Protein AF-A0A2M8NGL9-F1 (afdb_monomer_lite)

Structure (mmCIF, N/CA/C/O backbone):
data_AF-A0A2M8NGL9-F1
#
_entry.id   AF-A0A2M8NGL9-F1
#
loop_
_atom_site.group_PDB
_atom_site.id
_atom_site.type_symbol
_atom_site.label_atom_id
_atom_site.label_alt_id
_atom_site.label_comp_id
_atom_site.label_asym_id
_atom_site.label_entity_id
_atom_site.label_seq_id
_atom_site.pdbx_PDB_ins_code
_atom_site.Cartn_x
_atom_site.Cartn_y
_atom_site.Cartn_z
_atom_site.occupancy
_atom_site.B_iso_or_equiv
_atom_site.auth_seq_id
_atom_site.auth_comp_id
_atom_site.auth_asym_id
_atom_site.auth_atom_id
_atom_site.pdbx_PDB_model_num
ATOM 1 N N . LEU A 1 1 ? 10.479 11.356 2.311 1.00 65.12 1 LEU A N 1
ATOM 2 C CA . LEU A 1 1 ? 9.752 11.159 1.036 1.00 65.12 1 LEU A CA 1
ATOM 3 C C . LEU A 1 1 ? 8.250 10.997 1.220 1.00 65.12 1 LEU A C 1
ATOM 5 O O . LEU A 1 1 ? 7.519 11.437 0.349 1.00 65.12 1 LEU A O 1
ATOM 9 N N . ILE A 1 2 ? 7.780 10.473 2.357 1.00 78.44 2 ILE A N 1
ATOM 10 C CA . ILE A 1 2 ? 6.366 10.573 2.743 1.00 78.44 2 ILE A CA 1
ATOM 11 C C . ILE A 1 2 ? 6.029 12.058 2.935 1.00 78.44 2 ILE A C 1
ATOM 13 O O . ILE A 1 2 ? 6.495 12.693 3.882 1.00 78.44 2 ILE A O 1
ATOM 17 N N . ALA A 1 3 ? 5.301 12.623 1.979 1.00 72.69 3 ALA A N 1
ATOM 18 C CA . ALA A 1 3 ? 5.044 14.054 1.877 1.00 72.69 3 ALA A CA 1
ATOM 19 C C . ALA A 1 3 ? 3.592 14.323 1.448 1.00 72.69 3 ALA A C 1
ATOM 21 O O . ALA A 1 3 ? 2.949 13.444 0.857 1.00 72.69 3 ALA A O 1
ATOM 22 N N . PRO A 1 4 ? 3.059 15.533 1.700 1.00 66.94 4 PRO A N 1
ATOM 23 C CA . PRO A 1 4 ? 1.762 15.942 1.168 1.00 66.94 4 PRO A CA 1
ATOM 24 C C . PRO A 1 4 ? 1.674 15.693 -0.346 1.00 66.94 4 PRO A C 1
ATOM 26 O O . PRO A 1 4 ? 2.613 15.998 -1.077 1.00 66.94 4 PRO A O 1
ATOM 29 N N . GLY A 1 5 ? 0.565 15.111 -0.808 1.00 74.62 5 GLY A N 1
ATOM 30 C CA . GLY A 1 5 ? 0.371 14.712 -2.211 1.00 74.62 5 GLY A CA 1
ATOM 31 C C . GLY A 1 5 ? 0.781 13.270 -2.538 1.00 74.62 5 GLY A C 1
ATOM 32 O O . GLY A 1 5 ? 0.375 12.758 -3.572 1.00 74.62 5 GLY A O 1
ATOM 33 N N . THR A 1 6 ? 1.503 12.590 -1.642 1.00 76.06 6 THR A N 1
ATOM 34 C CA . THR A 1 6 ? 1.824 11.148 -1.763 1.00 76.06 6 THR A CA 1
ATOM 35 C C . THR A 1 6 ? 0.994 10.277 -0.814 1.00 76.06 6 THR A C 1
ATOM 37 O O . THR A 1 6 ? 1.192 9.067 -0.728 1.00 76.06 6 THR A O 1
ATOM 40 N N . ILE A 1 7 ? 0.097 10.895 -0.039 1.00 88.94 7 ILE A N 1
ATOM 41 C CA . ILE A 1 7 ? -0.673 10.256 1.030 1.00 88.94 7 ILE A CA 1
ATOM 42 C C . ILE A 1 7 ? -2.072 10.861 1.114 1.00 88.94 7 ILE A C 1
ATOM 44 O O . ILE A 1 7 ? -2.254 12.059 0.893 1.00 88.94 7 ILE A O 1
ATOM 48 N N . TRP A 1 8 ? -3.039 10.043 1.517 1.00 94.81 8 TRP A N 1
ATOM 49 C CA . TRP A 1 8 ? -4.331 10.522 2.002 1.00 94.81 8 TRP A CA 1
ATOM 50 C C . TRP A 1 8 ? -4.278 10.778 3.508 1.00 94.81 8 TRP A C 1
ATOM 52 O O . TRP A 1 8 ? -3.566 10.078 4.237 1.00 94.81 8 TRP A O 1
ATOM 62 N N . ASP A 1 9 ? -5.047 11.757 3.983 1.00 95.12 9 ASP A N 1
ATOM 63 C CA . ASP A 1 9 ? -5.167 12.021 5.415 1.00 95.12 9 ASP A CA 1
ATOM 64 C C . ASP A 1 9 ? -5.996 10.940 6.137 1.00 95.12 9 ASP A C 1
ATOM 66 O O . ASP A 1 9 ? -6.755 10.180 5.527 1.00 95.12 9 ASP A O 1
ATOM 70 N N . THR A 1 10 ? -5.842 10.860 7.460 1.00 96.88 10 THR A N 1
ATOM 71 C CA . THR A 1 10 ? -6.547 9.882 8.303 1.00 96.88 10 THR A CA 1
ATOM 72 C C . THR A 1 10 ? -8.067 10.006 8.198 1.00 96.88 10 THR A C 1
ATOM 74 O O . THR A 1 10 ? -8.757 8.991 8.142 1.00 96.88 10 THR A O 1
ATOM 77 N N . THR A 1 11 ? -8.599 11.229 8.125 1.00 97.56 11 THR A N 1
ATOM 78 C CA . THR A 1 11 ? -10.049 11.467 8.065 1.00 97.56 11 THR A CA 1
ATOM 79 C C . THR A 1 11 ? -10.634 10.944 6.755 1.00 97.56 11 THR A C 1
ATOM 81 O O . THR A 1 11 ? -11.709 10.349 6.750 1.00 97.56 11 THR A O 1
ATOM 84 N N . TYR A 1 12 ? -9.935 11.134 5.637 1.00 97.12 12 TYR A N 1
ATOM 85 C CA . TYR A 1 12 ? -10.329 10.607 4.338 1.00 97.12 12 TYR A CA 1
ATOM 86 C C . TYR A 1 12 ? -10.350 9.079 4.353 1.00 97.12 12 TYR A C 1
ATOM 88 O O . TYR A 1 12 ? -11.365 8.485 3.993 1.00 97.12 12 TYR A O 1
ATOM 96 N N . LYS A 1 13 ? -9.279 8.445 4.850 1.00 97.94 13 LYS A N 1
ATOM 97 C CA . LYS A 1 13 ? -9.190 6.980 4.983 1.00 97.94 13 LYS A CA 1
ATOM 98 C C . LYS A 1 13 ? -10.360 6.420 5.794 1.00 97.94 13 LYS A C 1
ATOM 100 O O . LYS A 1 13 ? -11.009 5.472 5.365 1.00 97.94 13 LYS A O 1
ATOM 105 N N . GLN A 1 14 ? -10.676 7.059 6.920 1.00 98.50 14 GLN A N 1
ATOM 106 C CA . GLN A 1 14 ? -11.802 6.682 7.775 1.00 98.50 14 GLN A CA 1
ATOM 107 C C . GLN A 1 14 ? -13.155 6.845 7.078 1.00 98.50 14 GLN A C 1
ATOM 109 O O . GLN A 1 14 ? -13.997 5.957 7.153 1.00 98.50 14 GLN A O 1
ATOM 114 N N . ARG A 1 15 ? -13.368 7.959 6.368 1.00 98.44 15 ARG A N 1
ATOM 115 C CA . ARG A 1 15 ? -14.608 8.188 5.610 1.00 98.44 15 ARG A CA 1
ATOM 116 C C . ARG A 1 15 ? -14.825 7.132 4.537 1.00 98.44 15 ARG A C 1
ATOM 118 O O . ARG A 1 15 ? -15.956 6.705 4.366 1.00 98.44 15 ARG A O 1
ATOM 125 N N . VAL A 1 16 ? -13.769 6.719 3.836 1.00 98.19 16 VAL A N 1
ATOM 126 C CA . VAL A 1 16 ? -13.863 5.639 2.847 1.00 98.19 16 VAL A CA 1
ATOM 127 C C . VAL A 1 16 ? -14.185 4.314 3.538 1.00 98.19 16 VAL A C 1
ATOM 129 O O . VAL A 1 16 ? -15.127 3.648 3.128 1.00 98.19 16 VAL A O 1
ATOM 132 N N . ALA A 1 17 ? -13.479 3.972 4.621 1.00 98.38 17 ALA A N 1
ATOM 133 C CA . ALA A 1 17 ? -13.693 2.726 5.363 1.00 98.38 17 ALA A CA 1
ATOM 134 C C . ALA A 1 17 ? -15.113 2.575 5.939 1.00 98.38 17 ALA A C 1
ATOM 136 O O . ALA A 1 17 ? -15.594 1.464 6.101 1.00 98.38 17 ALA A O 1
ATOM 137 N N . LEU A 1 18 ? -15.816 3.675 6.216 1.00 98.25 18 LEU A N 1
ATOM 138 C CA . LEU A 1 18 ? -17.212 3.641 6.671 1.00 98.25 18 LEU A CA 1
ATOM 139 C C . LEU A 1 18 ? -18.230 3.336 5.555 1.00 98.25 18 LEU A C 1
ATOM 141 O O . LEU A 1 18 ? -19.415 3.196 5.849 1.00 98.25 18 LEU A O 1
ATOM 145 N N . LEU A 1 19 ? -17.808 3.303 4.288 1.00 98.25 19 LEU A N 1
ATOM 146 C CA . LEU A 1 19 ? -18.703 3.251 3.125 1.00 98.25 19 LEU A CA 1
ATOM 147 C C . LEU A 1 19 ? -18.563 1.984 2.277 1.00 98.25 19 LEU A C 1
ATOM 149 O O . LEU A 1 19 ? -19.383 1.782 1.382 1.00 98.25 19 LEU A O 1
ATOM 153 N N . VAL A 1 20 ? -17.524 1.178 2.496 1.00 98.44 20 VAL A N 1
ATOM 154 C CA . VAL A 1 20 ? -17.164 0.065 1.609 1.00 98.44 20 VAL A CA 1
ATOM 155 C C . VAL A 1 20 ? -16.763 -1.164 2.406 1.00 98.44 20 VAL A C 1
ATOM 157 O O . VAL A 1 20 ? -16.216 -1.040 3.496 1.00 98.44 20 VAL A O 1
ATOM 160 N N . ASP A 1 21 ? -16.962 -2.338 1.815 1.00 98.19 21 ASP A N 1
ATOM 161 C CA . ASP A 1 21 ? -16.472 -3.600 2.373 1.00 98.19 21 ASP A CA 1
ATOM 162 C C . ASP A 1 21 ? -14.974 -3.812 2.082 1.00 98.19 21 ASP A C 1
ATOM 164 O O . ASP A 1 21 ? -14.280 -4.499 2.832 1.00 98.19 21 ASP A O 1
ATOM 168 N N . GLU A 1 22 ? -14.452 -3.215 1.000 1.00 98.12 22 GLU A N 1
ATOM 169 C CA . GLU A 1 22 ? -13.074 -3.422 0.540 1.00 98.12 22 GLU A CA 1
ATOM 170 C C . GLU A 1 22 ? -12.400 -2.130 0.057 1.00 98.12 22 GLU A C 1
ATOM 172 O O . GLU A 1 22 ? -13.005 -1.299 -0.624 1.00 98.12 22 GLU A O 1
ATOM 177 N N . ILE A 1 23 ? -11.111 -1.982 0.371 1.00 98.25 23 ILE A N 1
ATOM 178 C CA . ILE A 1 23 ? -10.254 -0.883 -0.087 1.00 98.25 23 ILE A CA 1
ATOM 179 C C . ILE A 1 23 ? -9.022 -1.473 -0.765 1.00 98.25 23 ILE A C 1
ATOM 181 O O . ILE A 1 23 ? -8.327 -2.298 -0.179 1.00 98.25 23 ILE A O 1
ATOM 185 N N . VAL A 1 24 ? -8.693 -0.983 -1.962 1.00 97.56 24 VAL A N 1
ATOM 186 C CA . VAL A 1 24 ? -7.432 -1.301 -2.647 1.00 97.56 24 VAL A CA 1
ATOM 187 C C . VAL A 1 24 ? -6.568 -0.046 -2.720 1.00 97.56 24 VAL A C 1
ATOM 189 O O . VAL A 1 24 ? -6.920 0.926 -3.391 1.00 97.56 24 VAL A O 1
ATOM 192 N N . ILE A 1 25 ? -5.421 -0.061 -2.041 1.00 96.38 25 ILE A N 1
ATOM 193 C CA . ILE A 1 25 ? -4.420 1.004 -2.137 1.00 96.38 25 ILE A CA 1
ATOM 194 C C . ILE A 1 25 ? -3.670 0.824 -3.454 1.00 96.38 25 ILE A C 1
ATOM 196 O O . ILE A 1 25 ? -2.931 -0.141 -3.612 1.00 96.38 25 ILE A O 1
ATOM 200 N N . GLN A 1 26 ? -3.839 1.743 -4.398 1.00 93.19 26 GLN A N 1
ATOM 201 C CA . GLN A 1 26 ? -3.133 1.690 -5.680 1.00 93.19 26 GLN A CA 1
ATOM 202 C C . GLN A 1 26 ? -1.719 2.258 -5.521 1.00 93.19 26 GLN A C 1
ATOM 204 O O . GLN A 1 26 ? -1.554 3.468 -5.368 1.00 93.19 26 GLN A O 1
ATOM 209 N N . THR A 1 27 ? -0.696 1.401 -5.548 1.00 92.56 27 THR A N 1
ATOM 210 C CA . THR A 1 27 ? 0.714 1.811 -5.425 1.00 92.56 27 THR A CA 1
ATOM 211 C C . THR A 1 27 ? 1.373 1.906 -6.801 1.00 92.56 27 THR A C 1
ATOM 213 O O . THR A 1 27 ? 2.398 1.280 -7.048 1.00 92.56 27 THR A O 1
ATOM 216 N N . TYR A 1 28 ? 0.734 2.639 -7.719 1.00 87.94 28 TYR A N 1
ATOM 217 C CA . TYR A 1 28 ? 1.103 2.735 -9.140 1.00 87.94 28 TYR A CA 1
ATOM 218 C C . TYR A 1 28 ? 1.518 4.154 -9.502 1.00 87.94 28 TYR A C 1
ATOM 220 O O . TYR A 1 28 ? 0.986 5.108 -8.930 1.00 87.94 28 TYR A O 1
ATOM 228 N N . ASN A 1 29 ? 2.360 4.291 -10.529 1.00 86.12 29 ASN A N 1
ATOM 229 C CA . ASN A 1 29 ? 2.759 5.580 -11.103 1.00 86.12 29 ASN A CA 1
ATOM 230 C C . ASN A 1 29 ? 3.271 6.540 -10.026 1.00 86.12 29 ASN A C 1
ATOM 232 O O . ASN A 1 29 ? 2.904 7.717 -9.975 1.00 86.12 29 ASN A O 1
ATOM 236 N N . THR A 1 30 ? 4.068 5.997 -9.112 1.00 86.94 30 THR A N 1
ATOM 237 C CA . THR A 1 30 ? 4.521 6.706 -7.917 1.00 86.94 30 THR A CA 1
ATOM 238 C C . THR A 1 30 ? 5.601 7.732 -8.240 1.00 86.94 30 THR A C 1
ATOM 240 O O . THR A 1 30 ? 5.757 8.711 -7.509 1.00 86.94 30 THR A O 1
ATOM 243 N N . GLY A 1 31 ? 6.334 7.522 -9.340 1.00 86.75 31 GLY A N 1
ATOM 244 C CA . GLY A 1 31 ? 7.447 8.374 -9.749 1.00 86.75 31 GLY A CA 1
ATOM 245 C C . GLY A 1 31 ? 8.665 8.265 -8.829 1.00 86.75 31 GLY A C 1
ATOM 246 O O . GLY A 1 31 ? 9.494 9.173 -8.818 1.00 86.75 31 GLY A O 1
ATOM 247 N N . PHE A 1 32 ? 8.775 7.197 -8.028 1.00 89.31 32 PHE A N 1
ATOM 248 C CA . PHE A 1 32 ? 9.981 6.941 -7.244 1.00 89.31 32 PHE A CA 1
ATOM 249 C C . PHE A 1 32 ? 11.126 6.460 -8.141 1.00 89.31 32 PHE A C 1
ATOM 251 O O . PHE A 1 32 ? 10.967 5.556 -8.958 1.00 89.31 32 PHE A O 1
ATOM 258 N N . ASP A 1 33 ? 12.318 7.001 -7.899 1.00 89.31 33 ASP A N 1
ATOM 259 C CA . ASP A 1 33 ? 13.554 6.577 -8.569 1.00 89.31 33 ASP A CA 1
ATOM 260 C C . ASP A 1 33 ? 14.319 5.489 -7.790 1.00 89.31 33 ASP A C 1
ATOM 262 O O . ASP A 1 33 ? 15.329 4.964 -8.259 1.00 89.31 33 ASP A O 1
ATOM 266 N N . SER A 1 34 ? 13.854 5.150 -6.582 1.00 92.50 34 SER A N 1
ATOM 267 C CA . SER A 1 34 ? 14.531 4.260 -5.636 1.00 92.50 34 SER A CA 1
ATOM 268 C C . SER A 1 34 ? 13.601 3.129 -5.181 1.00 92.50 34 SER A C 1
ATOM 270 O O . SER A 1 34 ? 12.546 3.410 -4.600 1.00 92.50 34 SER A O 1
ATOM 272 N N . PRO A 1 35 ? 13.998 1.851 -5.346 1.00 94.31 35 PRO A N 1
ATOM 273 C CA . PRO A 1 35 ? 13.233 0.712 -4.832 1.00 94.31 35 PRO A CA 1
ATOM 274 C C . PRO A 1 35 ? 13.062 0.763 -3.310 1.00 94.31 35 PRO A C 1
ATOM 276 O O . PRO A 1 35 ? 12.021 0.370 -2.785 1.00 94.31 35 PRO A O 1
ATOM 279 N N . THR A 1 36 ? 14.065 1.280 -2.592 1.00 95.94 36 THR A N 1
ATOM 280 C CA . THR A 1 36 ? 14.016 1.452 -1.134 1.00 95.94 36 THR A CA 1
ATOM 281 C C . THR A 1 36 ? 12.949 2.463 -0.731 1.00 95.94 36 THR A C 1
ATOM 283 O O . THR A 1 36 ? 12.189 2.204 0.200 1.00 95.94 36 THR A O 1
ATOM 286 N N . ASP A 1 37 ? 12.850 3.586 -1.445 1.00 94.62 37 ASP A N 1
ATOM 287 C CA . ASP A 1 37 ? 11.874 4.631 -1.122 1.00 94.62 37 ASP A CA 1
ATOM 288 C C . ASP A 1 37 ? 10.449 4.154 -1.414 1.00 94.62 37 ASP A C 1
ATOM 290 O O . ASP A 1 37 ? 9.552 4.361 -0.597 1.00 94.62 37 ASP A O 1
ATOM 294 N N . TYR A 1 38 ? 10.256 3.439 -2.528 1.00 95.31 38 TYR A N 1
ATOM 295 C CA . TYR A 1 38 ? 8.985 2.788 -2.852 1.00 95.31 38 TYR A CA 1
ATOM 296 C C . TYR A 1 38 ? 8.587 1.752 -1.789 1.00 95.31 38 TYR A C 1
ATOM 298 O O . TYR A 1 38 ? 7.461 1.773 -1.295 1.00 95.31 38 TYR A O 1
ATOM 306 N N . THR A 1 39 ? 9.531 0.907 -1.362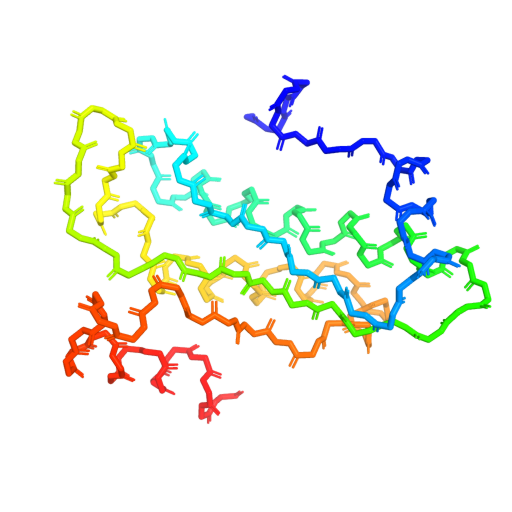 1.00 97.12 39 THR A N 1
ATOM 307 C CA . THR A 1 39 ? 9.331 -0.094 -0.298 1.00 97.12 39 THR A CA 1
ATOM 308 C C . THR A 1 39 ? 8.880 0.563 1.011 1.00 97.12 39 THR A C 1
ATOM 310 O O . THR A 1 39 ? 7.861 0.179 1.588 1.00 97.12 39 THR A O 1
ATOM 313 N N . GLN A 1 40 ? 9.594 1.600 1.460 1.00 96.88 40 GLN A N 1
ATOM 314 C CA . GLN A 1 40 ? 9.256 2.340 2.680 1.00 96.88 40 GLN A CA 1
ATOM 315 C C . GLN A 1 40 ? 7.907 3.054 2.569 1.00 96.88 40 GLN A C 1
ATOM 317 O 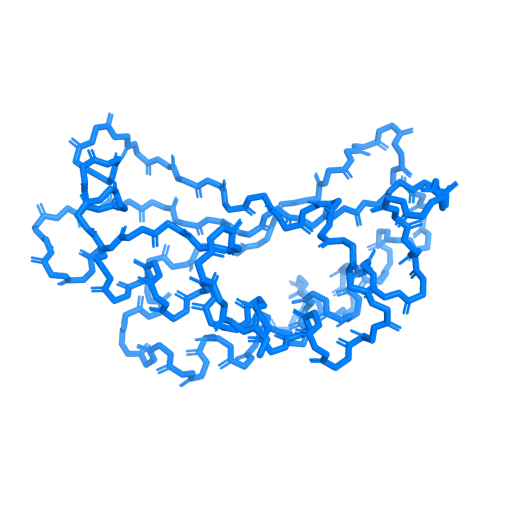O . GLN A 1 40 ? 7.147 3.112 3.537 1.00 96.88 40 GLN A O 1
ATOM 322 N N . TRP A 1 41 ? 7.594 3.598 1.393 1.00 96.69 41 TRP A N 1
ATOM 323 C CA . TRP A 1 41 ? 6.316 4.251 1.158 1.00 96.69 41 TRP A CA 1
ATOM 324 C C . TRP A 1 41 ? 5.154 3.253 1.206 1.00 96.69 41 TRP A C 1
ATOM 326 O O . TRP A 1 41 ? 4.147 3.555 1.843 1.00 96.69 41 TRP A O 1
ATOM 336 N N . ILE A 1 42 ? 5.295 2.050 0.640 1.00 97.38 42 ILE A N 1
ATOM 337 C CA . ILE A 1 42 ? 4.287 0.983 0.766 1.00 97.38 42 ILE A CA 1
ATOM 338 C C . ILE A 1 42 ? 4.083 0.584 2.224 1.00 97.38 42 ILE A C 1
ATOM 340 O O . ILE A 1 42 ? 2.936 0.506 2.669 1.00 97.38 42 ILE A O 1
ATOM 344 N N . ALA A 1 43 ? 5.167 0.380 2.976 1.00 98.00 43 ALA A N 1
ATOM 345 C CA . ALA A 1 43 ? 5.080 0.050 4.396 1.00 98.00 43 ALA A CA 1
ATOM 346 C C . ALA A 1 43 ? 4.267 1.107 5.162 1.00 98.00 43 ALA A C 1
ATOM 348 O O . ALA A 1 43 ? 3.342 0.773 5.903 1.00 98.00 43 ALA A O 1
ATOM 349 N N . TYR A 1 44 ? 4.530 2.388 4.884 1.00 97.31 44 TYR A N 1
ATOM 350 C CA . TYR A 1 44 ? 3.765 3.500 5.440 1.00 97.31 44 TYR A CA 1
ATOM 351 C C . TYR A 1 44 ? 2.293 3.507 4.994 1.00 97.31 44 TYR A C 1
ATOM 353 O O . TYR A 1 44 ? 1.406 3.828 5.790 1.00 97.31 44 TYR A O 1
ATOM 361 N N . GLN A 1 45 ? 1.987 3.178 3.733 1.00 97.75 45 GLN A N 1
ATOM 362 C CA . GLN A 1 45 ? 0.595 3.081 3.285 1.00 97.75 45 GLN A CA 1
ATOM 363 C C . GLN A 1 45 ? -0.152 2.013 4.091 1.00 97.75 45 GLN A C 1
ATOM 365 O O . GLN A 1 45 ? -1.212 2.307 4.641 1.00 97.75 45 GLN A O 1
ATOM 370 N N . VAL A 1 46 ? 0.424 0.817 4.235 1.00 98.12 46 VAL A N 1
ATOM 371 C CA . VAL A 1 46 ? -0.168 -0.276 5.022 1.00 98.12 46 VAL A CA 1
ATOM 372 C C . VAL A 1 46 ? -0.384 0.148 6.472 1.00 98.12 46 VAL A C 1
ATOM 374 O O . VAL A 1 46 ? -1.509 0.067 6.965 1.00 98.12 46 VAL A O 1
ATOM 377 N N . GLU A 1 47 ? 0.651 0.656 7.141 1.00 98.19 47 GLU A N 1
ATOM 378 C CA . GLU A 1 47 ? 0.576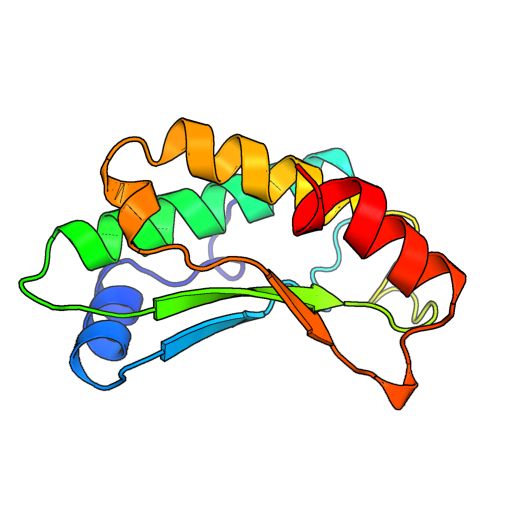 1.095 8.539 1.00 98.19 47 GLU A CA 1
ATOM 379 C C . GLU A 1 47 ? -0.484 2.191 8.721 1.00 98.19 47 GLU A C 1
ATOM 381 O O . GLU A 1 47 ? -1.356 2.106 9.584 1.00 98.19 47 GLU A O 1
ATOM 386 N N . SER A 1 48 ? -0.469 3.214 7.868 1.00 97.94 48 SER A N 1
ATOM 387 C CA . SER A 1 48 ? -1.344 4.373 8.038 1.00 97.94 48 SER A CA 1
ATOM 388 C C . SER A 1 48 ? -2.812 4.088 7.706 1.00 97.94 48 SER A C 1
ATOM 390 O O . SER A 1 48 ? -3.694 4.697 8.312 1.00 97.94 48 SER A O 1
ATOM 392 N N . TYR A 1 49 ? -3.103 3.193 6.755 1.00 98.44 49 TYR A N 1
ATOM 393 C CA . TYR A 1 49 ? -4.476 2.762 6.478 1.00 98.44 49 TYR A CA 1
ATOM 394 C C . TYR A 1 49 ? -4.996 1.830 7.566 1.00 98.44 49 TYR A C 1
ATOM 396 O O . TYR A 1 49 ? -6.094 2.053 8.072 1.00 98.44 49 TYR A O 1
ATOM 404 N N . THR A 1 50 ? -4.207 0.831 7.965 1.00 98.38 50 THR A N 1
ATOM 405 C CA . THR A 1 50 ? -4.613 -0.100 9.026 1.00 98.38 50 THR A CA 1
ATOM 406 C C . THR A 1 50 ? -4.835 0.629 10.351 1.00 98.38 50 THR A C 1
ATOM 408 O O . THR A 1 50 ? -5.859 0.404 10.991 1.00 98.38 50 THR A O 1
ATOM 411 N N . ALA A 1 51 ? -3.973 1.584 10.718 1.00 98.25 51 ALA A N 1
ATOM 412 C CA . ALA A 1 51 ? -4.163 2.426 11.901 1.00 98.25 51 ALA A CA 1
ATOM 413 C C . ALA A 1 51 ? -5.422 3.309 11.815 1.00 98.25 51 ALA A C 1
ATOM 415 O O . ALA A 1 51 ? -6.146 3.455 12.800 1.00 98.25 51 ALA A O 1
ATOM 416 N N . ALA A 1 52 ? -5.713 3.886 10.642 1.00 98.31 52 ALA A N 1
ATOM 417 C CA . ALA A 1 52 ? -6.912 4.699 10.443 1.00 98.31 52 ALA A CA 1
ATOM 418 C C . ALA A 1 52 ? -8.200 3.873 10.599 1.00 98.31 52 ALA A C 1
ATOM 420 O O . ALA A 1 52 ? -9.146 4.346 11.231 1.00 98.31 52 ALA A O 1
ATOM 421 N N . ILE A 1 53 ? -8.213 2.651 10.055 1.00 98.38 53 ILE A N 1
ATOM 422 C CA . ILE A 1 53 ? -9.340 1.710 10.137 1.00 98.38 53 ILE A CA 1
ATOM 423 C C . ILE A 1 53 ? -9.494 1.171 11.565 1.00 98.38 53 ILE A C 1
ATOM 425 O O . ILE A 1 53 ? -10.608 1.103 12.070 1.00 98.38 53 ILE A O 1
ATOM 429 N N . ALA A 1 54 ? -8.394 0.865 12.259 1.00 98.12 54 ALA A N 1
ATOM 430 C CA . ALA A 1 54 ? -8.411 0.337 13.626 1.00 98.12 54 ALA A CA 1
ATOM 431 C C . ALA A 1 54 ? -9.059 1.272 14.661 1.00 98.12 54 ALA A C 1
ATOM 433 O O . ALA A 1 54 ? -9.465 0.818 15.728 1.00 98.12 54 ALA A O 1
ATOM 434 N N . ALA A 1 55 ? -9.158 2.568 14.355 1.00 98.06 55 ALA A N 1
ATOM 435 C CA . ALA A 1 55 ? -9.840 3.555 15.188 1.00 98.06 55 ALA A CA 1
ATOM 436 C C . ALA A 1 55 ? -11.373 3.573 15.003 1.00 98.06 55 ALA A C 1
ATOM 438 O O . ALA A 1 55 ? -12.052 4.371 15.651 1.00 98.06 55 ALA A O 1
ATOM 439 N N . LEU A 1 56 ? -11.915 2.741 14.110 1.00 97.81 56 LEU A N 1
ATOM 440 C CA . LEU A 1 56 ? -13.336 2.642 13.788 1.00 97.81 56 LEU A CA 1
ATOM 441 C C . LEU A 1 56 ? -13.906 1.282 14.214 1.00 97.81 56 LEU A C 1
ATOM 443 O O . LEU A 1 56 ? -13.182 0.293 14.317 1.00 97.81 56 LEU A O 1
ATOM 447 N N . ASP A 1 57 ? -15.224 1.228 14.404 1.00 96.81 57 ASP A N 1
ATOM 448 C C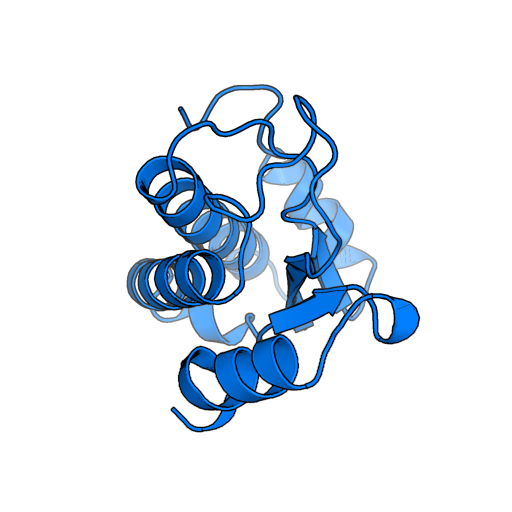A . ASP A 1 57 ? -15.972 -0.016 14.624 1.00 96.81 57 ASP A CA 1
ATOM 449 C C . ASP A 1 57 ? -16.519 -0.546 13.287 1.00 96.81 57 ASP A C 1
ATOM 451 O O . ASP A 1 57 ? -17.707 -0.432 12.988 1.00 96.81 57 ASP A O 1
ATOM 455 N N . VAL A 1 58 ? -15.612 -1.021 12.426 1.00 96.88 58 VAL A N 1
ATOM 456 C CA . VAL A 1 58 ? -15.914 -1.561 11.088 1.00 96.88 58 VAL A CA 1
ATOM 457 C C . VAL A 1 58 ? -15.099 -2.822 10.805 1.00 96.88 58 VAL A C 1
ATOM 459 O O . VAL A 1 58 ? -14.034 -3.027 11.391 1.00 96.88 58 VAL A O 1
ATOM 462 N N . ASP A 1 59 ? -15.571 -3.633 9.860 1.00 94.19 59 ASP A N 1
ATOM 463 C CA . ASP A 1 59 ? -14.813 -4.741 9.274 1.00 94.19 59 ASP A CA 1
ATOM 464 C C . ASP A 1 59 ? -14.651 -4.480 7.773 1.00 94.19 59 ASP A C 1
ATOM 466 O O . ASP A 1 59 ? -15.618 -4.539 7.019 1.00 94.19 59 ASP A O 1
ATOM 470 N N . VAL A 1 60 ? -13.436 -4.109 7.366 1.00 97.94 60 VAL A N 1
ATOM 471 C CA . VAL A 1 60 ? -13.086 -3.747 5.984 1.00 97.94 60 VAL A CA 1
ATOM 472 C C . VAL A 1 60 ? -11.874 -4.557 5.558 1.00 97.94 60 VAL A C 1
ATOM 474 O O . VAL A 1 60 ? -10.881 -4.637 6.287 1.00 97.94 60 VAL A O 1
ATOM 477 N N . ASN A 1 61 ? -11.927 -5.108 4.348 1.00 98.06 61 ASN A N 1
ATOM 478 C CA . ASN A 1 61 ? -10.805 -5.800 3.733 1.00 98.06 61 ASN A CA 1
ATOM 479 C C . ASN A 1 61 ? -9.890 -4.798 3.024 1.00 98.06 61 ASN A C 1
ATOM 481 O O . ASN A 1 61 ? -10.262 -4.190 2.020 1.00 98.06 61 ASN A O 1
ATOM 485 N N . LEU A 1 62 ? -8.668 -4.637 3.523 1.00 98.19 62 LEU A N 1
ATOM 486 C CA . LEU A 1 62 ? -7.648 -3.815 2.884 1.00 98.19 62 LEU A CA 1
ATOM 487 C C . LEU A 1 62 ? -6.751 -4.673 1.986 1.00 98.19 62 LEU A C 1
ATOM 489 O O . LEU A 1 62 ? -6.223 -5.698 2.419 1.00 98.19 62 LEU A O 1
ATOM 493 N N . PHE A 1 63 ? -6.512 -4.213 0.764 1.00 98.06 63 PHE A N 1
ATOM 494 C CA . PHE A 1 63 ? -5.545 -4.785 -0.166 1.00 98.06 63 PHE A CA 1
ATOM 495 C C . PHE A 1 63 ? -4.554 -3.726 -0.644 1.00 98.06 63 PHE A C 1
ATOM 497 O O . PHE A 1 63 ? -4.882 -2.541 -0.738 1.00 98.06 63 PHE A O 1
ATOM 504 N N . VAL A 1 64 ? -3.348 -4.158 -1.007 1.00 97.62 64 VAL A N 1
ATOM 505 C CA . VAL A 1 64 ? -2.379 -3.326 -1.731 1.00 97.62 64 VAL A CA 1
ATOM 506 C C . VAL A 1 64 ? -2.337 -3.769 -3.184 1.00 97.62 64 VAL A C 1
ATOM 508 O O . VAL A 1 64 ? -1.999 -4.908 -3.496 1.00 97.62 64 VAL A O 1
ATOM 511 N N . GLY A 1 65 ? -2.697 -2.864 -4.079 1.00 96.19 65 GLY A N 1
ATOM 512 C CA . GLY A 1 65 ? -2.572 -3.069 -5.506 1.00 96.19 65 GLY A CA 1
ATOM 513 C C . GLY A 1 65 ? -1.108 -2.981 -5.930 1.00 96.19 65 GLY A C 1
ATOM 514 O O . GLY A 1 65 ? -0.488 -1.966 -5.650 1.00 96.19 65 GLY A O 1
ATOM 515 N N . ILE A 1 66 ? -0.574 -3.973 -6.652 1.00 94.56 66 ILE A N 1
ATOM 516 C CA . ILE A 1 66 ? 0.814 -4.008 -7.157 1.00 94.56 66 ILE A CA 1
ATOM 517 C C . ILE A 1 66 ? 0.821 -3.914 -8.694 1.00 94.56 66 ILE A C 1
ATOM 519 O O . ILE A 1 66 ? 0.076 -4.661 -9.331 1.00 94.56 66 ILE A O 1
ATOM 523 N N . PRO A 1 67 ? 1.616 -3.009 -9.294 1.00 90.06 67 PRO A N 1
ATOM 524 C CA . PRO A 1 67 ? 1.679 -2.864 -10.743 1.00 90.06 67 PRO A CA 1
ATOM 525 C C . PRO A 1 67 ? 2.541 -3.964 -11.374 1.00 90.06 67 PRO A C 1
ATOM 527 O O . PRO A 1 67 ? 3.570 -4.343 -10.814 1.00 90.06 67 PRO A O 1
ATOM 530 N N . THR A 1 68 ? 2.136 -4.441 -12.550 1.00 88.06 68 THR A N 1
ATOM 531 C CA . THR A 1 68 ? 2.895 -5.394 -13.383 1.00 88.06 68 THR A CA 1
ATOM 532 C C . THR A 1 68 ? 2.855 -4.972 -14.856 1.00 88.06 68 THR A C 1
ATOM 534 O O . THR A 1 68 ? 2.519 -5.762 -15.728 1.00 88.06 68 THR A O 1
ATOM 537 N N . TYR A 1 69 ? 2.995 -3.680 -15.154 1.00 80.81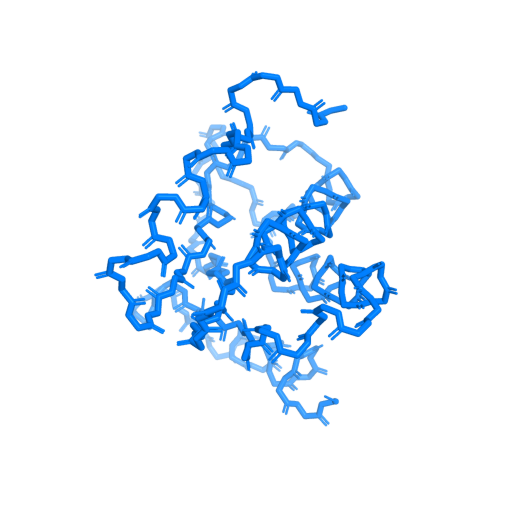 69 TYR A N 1
ATOM 538 C CA . TYR A 1 69 ? 3.022 -3.186 -16.536 1.00 80.81 69 TYR A CA 1
ATOM 539 C C . TYR A 1 69 ? 4.453 -2.905 -16.992 1.00 80.81 69 TYR A C 1
ATOM 541 O O . TYR A 1 69 ? 5.362 -2.794 -16.176 1.00 80.81 69 TYR A O 1
ATOM 549 N N . ASP A 1 70 ? 4.656 -2.796 -18.306 1.00 74.88 70 ASP A N 1
ATOM 550 C CA . ASP A 1 70 ? 5.956 -2.467 -18.890 1.00 74.88 70 ASP A CA 1
ATOM 551 C C . ASP A 1 70 ? 6.387 -1.021 -18.585 1.00 74.88 70 ASP A C 1
ATOM 553 O O . ASP A 1 70 ? 5.579 -0.153 -18.250 1.00 74.88 70 ASP A O 1
ATOM 557 N N . ALA A 1 71 ? 7.687 -0.746 -18.732 1.00 73.50 71 ALA A N 1
ATOM 558 C CA . ALA A 1 71 ? 8.273 0.571 -18.485 1.00 73.50 71 ALA A CA 1
ATOM 559 C C . ALA A 1 71 ? 7.562 1.709 -19.253 1.00 73.50 71 ALA A C 1
ATOM 561 O O . ALA A 1 71 ? 7.517 1.690 -20.482 1.00 73.50 71 ALA A O 1
ATOM 562 N N . ASP A 1 72 ? 7.136 2.759 -18.536 1.00 72.88 72 ASP A N 1
ATOM 563 C CA . ASP A 1 72 ? 6.655 4.036 -19.099 1.00 72.88 72 ASP A CA 1
ATOM 564 C C . ASP A 1 72 ? 7.376 5.226 -18.429 1.00 72.88 72 ASP A C 1
ATOM 566 O O . ASP A 1 72 ? 6.800 5.939 -17.598 1.00 72.88 72 ASP A O 1
ATOM 570 N N . PRO A 1 73 ? 8.678 5.444 -18.697 1.00 68.69 73 PRO A N 1
ATOM 571 C CA . PRO A 1 73 ? 9.424 6.516 -18.047 1.00 68.69 73 PRO A CA 1
ATOM 572 C C . PRO A 1 73 ? 8.933 7.911 -18.487 1.00 68.69 73 PRO A C 1
ATOM 574 O O . PRO A 1 73 ? 8.653 8.124 -19.666 1.00 68.69 73 PRO A O 1
ATOM 577 N N . PRO A 1 74 ? 8.887 8.911 -17.583 1.00 67.81 74 PRO A N 1
ATOM 578 C CA . PRO A 1 74 ? 9.346 8.868 -16.192 1.00 67.81 74 PRO A CA 1
ATOM 579 C C . PRO A 1 74 ? 8.267 8.407 -15.198 1.00 67.81 74 PRO A C 1
ATOM 581 O O . PRO A 1 74 ? 8.496 8.449 -13.996 1.00 67.81 74 PRO A O 1
ATOM 584 N N . ARG A 1 75 ? 7.071 8.040 -15.671 1.00 69.81 75 ARG A N 1
ATOM 585 C CA . ARG A 1 75 ? 5.911 7.749 -14.816 1.00 69.81 75 ARG A CA 1
ATOM 586 C C . ARG A 1 75 ? 6.062 6.436 -14.069 1.00 69.81 75 ARG A C 1
ATOM 588 O O . ARG A 1 75 ? 5.578 6.325 -12.949 1.00 69.81 75 ARG A O 1
ATOM 595 N N . PHE A 1 76 ? 6.724 5.473 -14.698 1.00 77.44 76 PHE A N 1
ATOM 596 C CA . PHE A 1 76 ? 6.892 4.140 -14.161 1.00 77.44 76 PHE A CA 1
ATOM 597 C C . PHE A 1 76 ? 8.246 3.546 -14.527 1.00 77.44 76 PHE A C 1
ATOM 599 O O . PHE A 1 76 ? 8.679 3.574 -15.684 1.00 77.44 76 PHE A O 1
ATOM 606 N N . ASN A 1 77 ? 8.888 2.965 -13.518 1.00 82.75 77 ASN A N 1
ATOM 607 C CA . ASN A 1 77 ? 10.143 2.253 -13.651 1.00 82.75 77 ASN A CA 1
ATOM 608 C C . ASN A 1 77 ? 9.994 0.851 -13.036 1.00 82.75 77 ASN A C 1
ATOM 610 O O . ASN A 1 77 ? 9.963 0.748 -11.808 1.00 82.75 77 ASN A O 1
ATOM 614 N N . PRO A 1 78 ? 9.970 -0.232 -13.836 1.00 83.44 78 PRO A N 1
ATOM 615 C CA . PRO A 1 78 ? 9.812 -1.594 -13.321 1.00 83.44 78 PRO A CA 1
ATOM 616 C C . PRO A 1 78 ? 11.014 -2.060 -12.486 1.00 83.44 78 PRO A C 1
ATOM 618 O O . PRO A 1 78 ? 10.922 -3.038 -11.751 1.00 83.44 78 PRO A O 1
ATOM 621 N N . ALA A 1 79 ? 12.153 -1.357 -12.523 1.00 88.12 79 ALA A N 1
ATOM 622 C CA . ALA A 1 79 ? 13.247 -1.616 -11.586 1.00 88.12 79 ALA A CA 1
ATOM 623 C C . ALA A 1 79 ? 12.936 -1.133 -10.153 1.00 88.12 79 ALA A C 1
ATOM 625 O O . ALA A 1 79 ? 13.613 -1.555 -9.217 1.00 88.12 79 ALA A O 1
ATOM 626 N N . VAL A 1 80 ? 11.929 -0.268 -9.982 1.00 90.88 80 VAL A N 1
ATOM 627 C CA . VAL A 1 80 ? 11.513 0.346 -8.711 1.00 90.88 80 VAL A CA 1
ATOM 628 C C . VAL A 1 80 ? 10.128 -0.148 -8.298 1.00 90.88 80 VAL A C 1
ATOM 630 O O . VAL A 1 80 ? 9.972 -0.734 -7.229 1.00 90.88 80 VAL A O 1
ATOM 633 N N . GLU A 1 81 ? 9.134 0.052 -9.160 1.00 92.12 81 GLU A N 1
ATOM 634 C CA . GLU A 1 81 ? 7.738 -0.317 -8.940 1.00 92.12 81 GLU A CA 1
ATOM 635 C C . GLU A 1 81 ? 7.490 -1.749 -9.431 1.00 92.12 81 GLU A C 1
ATOM 637 O O . GLU A 1 81 ? 6.985 -1.973 -10.526 1.00 92.12 81 GLU A O 1
ATOM 642 N N . ASN A 1 82 ? 7.891 -2.736 -8.629 1.00 92.12 82 ASN A N 1
ATOM 643 C CA . ASN A 1 82 ? 7.732 -4.156 -8.954 1.00 92.12 82 ASN A CA 1
ATOM 644 C C . ASN A 1 82 ? 7.263 -4.988 -7.759 1.00 92.12 82 ASN A C 1
ATOM 646 O O . ASN A 1 82 ? 7.202 -4.521 -6.619 1.00 92.12 82 ASN A O 1
ATOM 650 N N . ILE A 1 83 ? 6.968 -6.258 -8.039 1.00 94.19 83 ILE A N 1
ATOM 651 C CA . ILE A 1 83 ? 6.484 -7.238 -7.065 1.00 94.19 83 ILE A CA 1
ATOM 652 C C . ILE A 1 83 ? 7.453 -7.429 -5.899 1.00 94.19 83 ILE A C 1
ATOM 654 O O . ILE A 1 83 ? 7.003 -7.486 -4.759 1.00 94.19 83 ILE A O 1
ATOM 658 N N . ALA A 1 84 ? 8.763 -7.511 -6.143 1.00 94.19 84 ALA A N 1
ATOM 659 C CA . ALA A 1 84 ? 9.733 -7.767 -5.080 1.00 94.19 84 ALA A CA 1
ATOM 660 C C . ALA A 1 84 ? 9.787 -6.604 -4.076 1.00 94.19 84 ALA A C 1
ATOM 662 O O . ALA A 1 84 ? 9.683 -6.817 -2.866 1.00 94.19 84 ALA A O 1
ATOM 663 N N . SER A 1 85 ? 9.883 -5.369 -4.574 1.00 95.88 85 SER A N 1
ATOM 664 C CA . SER A 1 85 ? 9.868 -4.166 -3.735 1.00 95.88 85 SER A CA 1
ATOM 665 C C . SER A 1 85 ? 8.524 -3.977 -3.031 1.00 95.88 85 SER A C 1
ATOM 667 O O . SER A 1 85 ? 8.487 -3.673 -1.839 1.00 95.88 85 SER A O 1
ATOM 669 N N . ALA A 1 86 ? 7.412 -4.240 -3.722 1.00 95.88 86 ALA A N 1
ATOM 670 C CA . ALA A 1 86 ? 6.088 -4.158 -3.117 1.00 95.88 86 ALA A CA 1
ATOM 671 C C . ALA A 1 86 ? 5.869 -5.210 -2.022 1.00 95.88 86 ALA A C 1
ATOM 673 O O . ALA A 1 86 ? 5.367 -4.880 -0.949 1.00 95.88 86 ALA A O 1
ATOM 674 N N . ALA A 1 87 ? 6.293 -6.455 -2.246 1.00 96.06 87 ALA A N 1
ATOM 675 C CA . ALA A 1 87 ? 6.199 -7.527 -1.260 1.00 96.06 87 ALA A CA 1
ATOM 676 C C . ALA A 1 87 ? 7.070 -7.246 -0.026 1.00 96.06 87 ALA A C 1
ATOM 678 O O . ALA A 1 87 ? 6.650 -7.524 1.097 1.00 96.06 87 ALA A O 1
ATOM 679 N N . ALA A 1 88 ? 8.259 -6.659 -0.207 1.00 96.50 88 ALA A N 1
ATOM 680 C CA . ALA A 1 88 ? 9.081 -6.195 0.908 1.00 96.50 88 ALA A CA 1
ATOM 681 C C . ALA A 1 88 ? 8.362 -5.108 1.723 1.00 96.50 88 ALA A C 1
ATOM 683 O O . ALA A 1 88 ? 8.238 -5.246 2.937 1.00 96.50 88 ALA A O 1
ATOM 684 N N . GLY A 1 89 ? 7.800 -4.094 1.058 1.00 97.31 89 GLY A N 1
ATOM 685 C CA . GLY A 1 89 ? 7.090 -3.004 1.730 1.00 97.31 89 GLY A CA 1
ATOM 686 C C . GLY A 1 89 ? 5.828 -3.481 2.447 1.00 97.31 89 GLY A C 1
ATOM 687 O O . GLY A 1 89 ? 5.533 -3.036 3.551 1.00 97.31 89 GLY A O 1
ATOM 688 N N . LEU A 1 90 ? 5.109 -4.439 1.861 1.00 96.75 90 LEU A N 1
ATOM 689 C CA . LEU A 1 90 ? 3.972 -5.104 2.494 1.00 96.75 90 LEU A CA 1
ATOM 690 C C . LEU A 1 90 ? 4.370 -5.802 3.797 1.00 96.75 90 LEU A C 1
ATOM 692 O O . LEU A 1 90 ? 3.691 -5.628 4.805 1.00 96.75 90 LEU A O 1
ATOM 696 N N . ARG A 1 91 ? 5.473 -6.561 3.799 1.00 96.12 91 ARG A N 1
ATOM 697 C CA . ARG A 1 91 ? 5.978 -7.234 5.008 1.00 96.12 91 ARG A CA 1
ATOM 698 C C . ARG A 1 91 ? 6.376 -6.239 6.090 1.00 96.12 91 ARG A C 1
ATOM 700 O O . ARG A 1 91 ? 5.972 -6.402 7.240 1.00 96.12 91 ARG A O 1
ATOM 707 N N . ASP A 1 92 ? 7.121 -5.206 5.713 1.00 97.75 92 ASP A N 1
ATOM 708 C CA . ASP A 1 92 ? 7.539 -4.154 6.638 1.00 97.75 92 ASP A CA 1
ATOM 709 C C . ASP A 1 92 ? 6.315 -3.426 7.217 1.00 97.75 92 ASP A C 1
ATOM 711 O O . ASP A 1 92 ? 6.232 -3.203 8.424 1.00 97.75 92 ASP A O 1
ATOM 715 N N . GLY A 1 93 ? 5.314 -3.145 6.379 1.00 97.69 93 GLY A N 1
ATOM 716 C CA . GLY A 1 93 ? 4.047 -2.541 6.779 1.00 97.69 93 GLY A CA 1
ATOM 717 C C . GLY A 1 93 ? 3.216 -3.420 7.713 1.00 97.69 93 GLY A C 1
ATOM 718 O O . GLY A 1 93 ? 2.684 -2.921 8.701 1.00 97.69 93 GLY A O 1
ATOM 719 N N . VAL A 1 94 ? 3.138 -4.730 7.456 1.00 97.19 94 VAL A N 1
ATOM 720 C CA . VAL A 1 94 ? 2.493 -5.701 8.361 1.00 97.19 94 VAL A CA 1
ATOM 721 C C . VAL A 1 94 ? 3.195 -5.716 9.714 1.00 97.19 94 VAL A C 1
ATOM 723 O O . VAL A 1 94 ? 2.532 -5.659 10.749 1.00 97.19 94 VAL A O 1
ATOM 726 N N . SER A 1 95 ? 4.530 -5.746 9.718 1.00 97.56 95 SER A N 1
ATOM 727 C CA . SER A 1 95 ? 5.309 -5.705 10.956 1.00 97.56 95 SER A CA 1
ATOM 728 C C . SER A 1 95 ? 5.092 -4.402 11.730 1.00 97.56 95 SER A C 1
ATOM 730 O O . SER A 1 95 ? 5.017 -4.442 12.956 1.00 97.56 95 SER A O 1
ATOM 732 N N . ALA A 1 96 ? 5.000 -3.261 11.043 1.00 97.62 96 ALA A N 1
ATOM 733 C CA . ALA A 1 96 ? 4.773 -1.955 11.661 1.00 97.62 96 ALA A CA 1
ATOM 734 C C . ALA A 1 96 ? 3.340 -1.794 12.199 1.00 97.62 96 ALA A C 1
ATOM 736 O O . ALA A 1 96 ? 3.142 -1.226 13.270 1.00 97.62 96 ALA A O 1
ATOM 737 N N . ALA A 1 97 ? 2.344 -2.335 11.493 1.00 97.75 97 ALA A N 1
ATOM 738 C CA . ALA A 1 97 ? 0.933 -2.225 11.859 1.00 97.75 97 ALA A CA 1
ATOM 739 C C . ALA A 1 97 ? 0.553 -3.009 13.132 1.00 97.75 97 ALA A C 1
ATOM 741 O O . ALA A 1 97 ? -0.463 -2.701 13.761 1.00 97.75 97 ALA A O 1
ATOM 742 N N . GLY A 1 98 ? 1.331 -4.027 13.518 1.00 97.56 98 GLY A N 1
ATOM 743 C CA . GLY A 1 98 ? 1.038 -4.864 14.685 1.00 97.56 98 GLY A CA 1
ATOM 744 C C . GLY A 1 98 ? -0.359 -5.488 14.601 1.00 97.56 98 GLY A C 1
ATOM 745 O O . GLY A 1 98 ? -0.745 -6.027 13.566 1.00 97.56 98 GLY A O 1
ATOM 746 N N . ASP A 1 99 ? -1.160 -5.371 15.662 1.00 97.38 99 ASP A N 1
ATOM 747 C CA . ASP A 1 99 ? -2.521 -5.932 15.705 1.00 97.38 99 ASP A CA 1
ATOM 748 C C . ASP A 1 99 ? -3.461 -5.342 14.637 1.00 97.38 99 ASP A C 1
ATOM 750 O O . ASP A 1 99 ? -4.417 -5.999 14.211 1.00 97.38 99 ASP A O 1
ATOM 754 N N . ALA A 1 100 ? -3.194 -4.116 14.167 1.00 97.81 100 ALA A N 1
ATOM 755 C CA . ALA A 1 100 ? -3.974 -3.492 13.101 1.00 97.81 100 ALA A CA 1
ATOM 756 C C . ALA A 1 100 ? -3.748 -4.173 11.738 1.00 97.81 100 ALA A C 1
ATOM 758 O O . ALA A 1 100 ? -4.586 -4.041 10.844 1.00 97.81 100 ALA A O 1
ATOM 759 N N . ALA A 1 101 ? -2.689 -4.978 11.582 1.00 97.38 101 ALA A N 1
ATOM 760 C CA . ALA A 1 101 ? -2.444 -5.753 10.367 1.00 97.38 101 ALA A CA 1
ATOM 761 C C . ALA A 1 101 ? -3.600 -6.709 10.024 1.00 97.38 101 ALA A C 1
ATOM 763 O O . ALA A 1 101 ? -3.747 -7.092 8.868 1.00 97.38 101 ALA A O 1
ATOM 764 N N . ARG A 1 102 ? -4.476 -7.037 10.987 1.00 97.19 102 ARG A N 1
ATOM 765 C CA . ARG A 1 102 ? -5.671 -7.869 10.771 1.00 97.19 102 ARG A CA 1
ATOM 766 C C . ARG A 1 102 ? -6.627 -7.353 9.688 1.00 97.19 102 ARG A C 1
ATOM 768 O O . ARG A 1 102 ? -7.442 -8.136 9.210 1.00 97.19 102 ARG A O 1
ATOM 775 N N . PHE A 1 103 ? -6.578 -6.064 9.344 1.00 98.06 103 PHE A N 1
ATOM 776 C CA . PHE A 1 103 ? -7.394 -5.485 8.269 1.00 98.06 103 PHE A CA 1
ATOM 777 C C . PHE A 1 103 ? -6.796 -5.739 6.880 1.00 98.06 103 PHE A C 1
ATOM 779 O O . PHE A 1 103 ? -7.526 -5.742 5.892 1.00 98.06 103 PHE A O 1
ATOM 786 N N . LEU A 1 104 ? -5.485 -5.983 6.782 1.00 97.31 104 LEU A N 1
ATOM 787 C CA . LEU A 1 104 ? -4.833 -6.310 5.520 1.00 97.31 104 LEU A CA 1
ATOM 788 C C . LEU A 1 104 ? -5.141 -7.763 5.134 1.00 97.31 104 LEU A C 1
ATOM 790 O O . LEU A 1 104 ? -4.771 -8.702 5.836 1.00 97.31 104 LEU A O 1
ATOM 794 N N . ARG A 1 105 ? -5.807 -7.951 3.994 1.00 96.06 105 ARG A N 1
ATOM 795 C CA . ARG A 1 105 ? -6.096 -9.265 3.398 1.00 96.06 105 ARG A CA 1
ATOM 796 C C . ARG A 1 105 ? -5.041 -9.708 2.397 1.00 96.06 105 ARG A C 1
ATOM 798 O O . ARG A 1 105 ? -4.854 -10.906 2.210 1.00 96.06 105 ARG A O 1
ATOM 805 N N . GLY A 1 106 ? -4.327 -8.764 1.791 1.00 94.25 106 GLY A N 1
ATOM 806 C CA . GLY A 1 106 ? -3.105 -9.051 1.053 1.00 94.25 106 GLY A CA 1
ATOM 807 C C . GLY A 1 106 ? -2.858 -8.110 -0.111 1.00 94.25 106 GLY A C 1
ATOM 808 O O . GLY A 1 106 ? -3.109 -6.911 -0.006 1.00 94.25 106 GLY A O 1
ATOM 809 N N . ALA A 1 107 ? -2.341 -8.650 -1.212 1.00 95.50 107 ALA A N 1
ATOM 810 C CA . ALA A 1 107 ? -2.023 -7.888 -2.411 1.00 95.50 107 ALA A CA 1
ATOM 811 C C . ALA A 1 107 ? -2.882 -8.299 -3.613 1.00 95.50 107 ALA A C 1
ATOM 813 O O . ALA A 1 107 ? -3.290 -9.455 -3.725 1.00 95.50 107 ALA A O 1
ATOM 814 N N . ALA A 1 108 ? -3.108 -7.348 -4.519 1.00 94.00 108 ALA A N 1
ATOM 815 C CA . ALA A 1 108 ? -3.840 -7.523 -5.769 1.00 94.00 108 ALA A CA 1
ATOM 816 C C . ALA A 1 108 ? -2.972 -7.061 -6.951 1.00 94.00 108 ALA A C 1
ATOM 818 O O . ALA A 1 108 ? -2.553 -5.907 -6.992 1.00 94.00 108 ALA A O 1
ATOM 819 N N . LEU A 1 109 ? -2.682 -7.939 -7.912 1.00 93.06 109 LEU A N 1
ATOM 820 C CA . LEU A 1 109 ? -1.898 -7.564 -9.094 1.00 93.06 109 LEU A CA 1
ATOM 821 C C . LEU A 1 109 ? -2.760 -6.792 -10.103 1.00 93.06 109 LEU A C 1
ATOM 823 O O . LEU A 1 109 ? -3.898 -7.176 -10.377 1.00 93.06 109 LEU A O 1
ATOM 827 N N . TYR A 1 110 ? -2.203 -5.725 -10.669 1.00 87.12 110 TYR A N 1
ATOM 828 C CA . TYR A 1 110 ? -2.796 -4.951 -11.756 1.00 87.12 110 TYR A CA 1
ATOM 829 C C . TYR A 1 110 ? -1.894 -5.013 -12.996 1.00 87.12 110 TYR A C 1
ATOM 831 O O . TYR A 1 110 ? -0.778 -4.495 -12.960 1.00 87.12 110 TYR A O 1
ATOM 839 N N . ALA A 1 111 ? -2.341 -5.579 -14.113 1.00 84.56 111 ALA A N 1
ATOM 840 C CA . ALA A 1 111 ? -3.550 -6.389 -14.303 1.00 84.56 111 ALA A CA 1
ATOM 841 C C . ALA A 1 111 ? -3.204 -7.602 -15.166 1.00 84.56 111 ALA A C 1
ATOM 843 O O . ALA A 1 111 ? -2.168 -7.605 -15.812 1.00 84.56 111 ALA A O 1
ATOM 844 N N . GLU A 1 112 ? -4.063 -8.623 -15.205 1.00 88.69 112 GLU A N 1
ATOM 845 C CA . GLU A 1 112 ? -3.728 -9.912 -15.836 1.00 88.69 112 GLU A CA 1
ATOM 846 C C . GLU A 1 112 ? -3.181 -9.783 -17.269 1.00 88.69 112 GLU A C 1
ATOM 848 O O . GLU A 1 112 ? -2.198 -10.436 -17.592 1.00 88.69 112 GLU A O 1
ATOM 853 N N . TRP A 1 113 ? -3.722 -8.872 -18.085 1.00 87.25 113 TRP A N 1
ATOM 854 C CA . TRP A 1 113 ? -3.260 -8.652 -19.463 1.00 87.25 113 TRP A CA 1
ATOM 855 C C . TRP A 1 113 ? -1.894 -7.957 -19.572 1.00 87.25 113 TRP A C 1
ATOM 857 O O . TRP A 1 113 ? -1.376 -7.801 -20.678 1.00 87.25 113 TRP A O 1
ATOM 867 N N . THR A 1 114 ? -1.340 -7.487 -18.456 1.00 86.25 114 THR A N 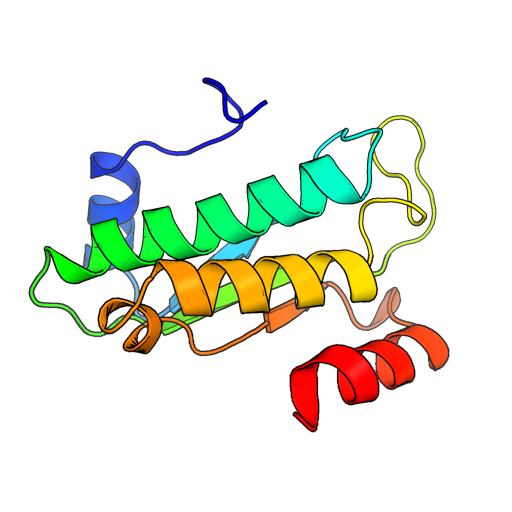1
ATOM 868 C CA . THR A 1 114 ? 0.029 -6.977 -18.352 1.00 86.25 114 THR A CA 1
ATOM 869 C C . THR A 1 114 ? 0.939 -7.919 -17.565 1.00 86.25 114 THR A C 1
ATOM 871 O O . THR A 1 114 ? 2.143 -7.821 -17.734 1.00 86.25 114 THR A O 1
ATOM 874 N N . THR A 1 115 ? 0.392 -8.832 -16.750 1.00 91.25 115 THR A N 1
ATOM 875 C CA . THR A 1 115 ? 1.172 -9.745 -15.904 1.00 91.25 115 THR A CA 1
ATOM 876 C C . THR A 1 115 ? 1.713 -10.946 -16.686 1.00 91.25 115 THR A C 1
ATOM 878 O O . THR A 1 115 ? 0.942 -11.811 -17.110 1.00 91.25 115 THR A O 1
ATOM 881 N N . ASP A 1 116 ? 3.035 -11.058 -16.815 1.00 90.94 116 ASP A N 1
ATOM 882 C CA . ASP A 1 116 ? 3.685 -12.202 -17.468 1.00 90.94 116 ASP A CA 1
ATOM 883 C C . ASP A 1 116 ? 3.947 -13.396 -16.518 1.00 90.94 116 ASP A C 1
ATOM 885 O O . ASP A 1 116 ? 3.766 -13.327 -15.298 1.00 90.94 116 ASP A O 1
ATOM 889 N N . ASP A 1 117 ? 4.378 -14.535 -17.075 1.00 93.25 117 ASP A N 1
ATOM 890 C CA . ASP A 1 117 ? 4.666 -15.752 -16.299 1.00 93.25 117 ASP A CA 1
ATOM 891 C C . ASP A 1 117 ? 5.718 -15.531 -15.197 1.00 93.25 117 ASP A C 1
ATOM 893 O O . ASP A 1 117 ? 5.620 -16.124 -14.118 1.00 93.25 117 ASP A O 1
ATOM 897 N N . ARG A 1 118 ? 6.713 -14.665 -15.437 1.00 91.50 118 ARG A N 1
ATOM 898 C CA . ARG A 1 118 ? 7.783 -14.373 -14.472 1.00 91.50 118 ARG A CA 1
ATOM 899 C C . ARG A 1 118 ? 7.260 -13.530 -13.325 1.00 91.50 118 ARG A C 1
ATOM 901 O O . ARG A 1 118 ? 7.640 -13.759 -12.180 1.00 91.50 118 ARG A O 1
ATOM 908 N N . GLU A 1 119 ? 6.386 -12.578 -13.606 1.00 92.38 119 GLU A N 1
ATOM 909 C CA . GLU A 1 119 ? 5.720 -11.771 -12.591 1.00 92.38 119 GLU A CA 1
ATOM 910 C C . GLU A 1 119 ? 4.782 -12.632 -11.741 1.00 92.38 119 GLU A C 1
ATOM 912 O O . GLU A 1 119 ? 4.813 -12.554 -10.512 1.00 92.38 119 GLU A O 1
ATOM 917 N N . TRP A 1 120 ? 4.035 -13.552 -12.353 1.00 93.31 120 TRP A N 1
ATOM 918 C CA . TRP A 1 120 ? 3.247 -14.536 -11.610 1.00 93.31 120 TRP A CA 1
ATOM 919 C C . TRP A 1 120 ? 4.107 -15.433 -10.709 1.00 93.31 120 TRP A C 1
ATOM 921 O O . TRP A 1 120 ? 3.725 -15.725 -9.571 1.00 93.31 120 TRP A O 1
ATOM 931 N N . GLU A 1 121 ? 5.265 -15.887 -11.193 1.00 93.69 121 GLU A N 1
ATOM 932 C CA . GLU A 1 121 ? 6.232 -16.640 -10.389 1.00 93.69 121 GLU A CA 1
ATOM 933 C C . GLU A 1 121 ? 6.791 -15.807 -9.235 1.00 93.69 121 GLU A C 1
ATOM 935 O O . GLU A 1 121 ? 6.800 -16.283 -8.096 1.00 93.69 121 GLU A O 1
ATOM 940 N N . ALA A 1 122 ? 7.181 -14.558 -9.499 1.00 92.12 122 ALA A N 1
ATOM 941 C CA . ALA A 1 122 ? 7.663 -13.630 -8.485 1.00 92.12 122 ALA A CA 1
ATOM 942 C C . ALA A 1 122 ? 6.598 -13.385 -7.411 1.00 92.12 122 ALA A C 1
ATOM 944 O O . ALA A 1 122 ? 6.901 -13.449 -6.223 1.00 92.12 122 ALA A O 1
ATOM 945 N N . PHE A 1 123 ? 5.335 -13.187 -7.795 1.00 93.38 123 PHE A N 1
ATOM 946 C CA . PHE A 1 123 ? 4.247 -12.977 -6.841 1.00 93.38 123 PHE A CA 1
ATOM 947 C C . PHE A 1 123 ? 4.028 -14.192 -5.939 1.00 93.38 123 PHE A C 1
ATOM 949 O O . PHE A 1 123 ? 3.863 -14.053 -4.724 1.00 93.38 123 PHE A O 1
ATOM 956 N N . ARG A 1 124 ? 4.078 -15.402 -6.508 1.00 93.06 124 ARG A N 1
ATOM 957 C CA . ARG A 1 124 ? 3.981 -16.635 -5.719 1.00 93.06 124 ARG A CA 1
ATOM 958 C C . ARG A 1 124 ? 5.150 -16.787 -4.750 1.00 93.06 124 ARG A C 1
ATOM 960 O O . ARG A 1 124 ? 4.922 -17.109 -3.587 1.00 93.06 124 ARG A O 1
ATOM 967 N N . ALA A 1 125 ? 6.374 -16.552 -5.216 1.00 92.12 125 ALA A N 1
ATOM 968 C CA . ALA A 1 125 ? 7.587 -16.729 -4.421 1.00 92.12 125 ALA A CA 1
ATOM 969 C C . ALA A 1 125 ? 7.740 -15.676 -3.312 1.00 92.12 125 ALA A C 1
ATOM 971 O O . ALA A 1 125 ? 8.170 -15.996 -2.202 1.00 92.12 125 ALA A O 1
ATOM 972 N N . GLU A 1 126 ? 7.389 -14.426 -3.610 1.00 90.69 126 GLU A N 1
ATOM 973 C CA . GLU A 1 126 ? 7.623 -13.295 -2.717 1.00 90.69 126 GLU A CA 1
ATOM 974 C C . GLU A 1 126 ? 6.437 -12.989 -1.804 1.00 90.69 126 GLU A C 1
ATOM 976 O O . GLU A 1 126 ? 6.657 -12.446 -0.724 1.00 90.69 126 GLU A O 1
ATOM 981 N N . TRP A 1 127 ? 5.203 -13.319 -2.193 1.00 89.50 127 TRP A N 1
ATOM 982 C CA . TRP A 1 127 ? 4.010 -12.975 -1.413 1.00 89.50 127 TRP A CA 1
ATOM 983 C C . TRP A 1 127 ? 3.107 -14.173 -1.099 1.00 89.50 127 TRP A C 1
ATOM 985 O O . TRP A 1 127 ? 2.819 -14.416 0.065 1.00 89.50 127 TRP A O 1
ATOM 995 N N . ALA A 1 128 ? 2.650 -14.936 -2.098 1.00 79.50 128 ALA A N 1
ATOM 996 C CA . ALA A 1 128 ? 1.512 -15.845 -1.896 1.00 79.50 128 ALA A CA 1
ATOM 997 C C . ALA A 1 128 ? 1.823 -17.162 -1.152 1.00 79.50 128 ALA A C 1
ATOM 999 O O . ALA A 1 128 ? 0.916 -17.763 -0.582 1.00 79.50 128 ALA A O 1
ATOM 1000 N N . VAL A 1 129 ? 3.066 -17.655 -1.196 1.00 67.31 129 VAL A N 1
ATOM 1001 C CA . VAL A 1 129 ? 3.459 -18.950 -0.589 1.00 67.31 129 VAL A CA 1
ATOM 1002 C C . VAL A 1 129 ? 4.115 -18.769 0.790 1.00 67.31 129 VAL A C 1
ATOM 1004 O O . VAL A 1 129 ? 4.545 -19.747 1.402 1.00 67.31 129 VAL A O 1
ATOM 1007 N N . ARG A 1 130 ? 4.209 -17.536 1.293 1.00 55.62 130 ARG A N 1
ATOM 1008 C CA . ARG A 1 130 ? 4.975 -17.209 2.497 1.00 55.62 130 ARG A CA 1
ATOM 1009 C C . ARG A 1 130 ? 4.121 -16.737 3.660 1.00 55.62 130 ARG A C 1
ATOM 1011 O O . ARG A 1 130 ? 3.148 -15.998 3.416 1.00 55.62 130 ARG A O 1
#

Foldseek 3Di:
DPDPPLDDDLVVLLVVQVPDQEDEAELFLSQDPALQVSLQSLLVRLQSSLVSNVVDPGQHAYEYEAEQADDDPSRDDCVRRALQSNLNSLVSNCVNNPPSNVNYPYYDYPDPVRHDPVSVVSNCVRGVVD

Radius of gyration: 14.27 Å; chains: 1; bounding box: 33×35×35 Å

Secondary structure (DSSP, 8-state):
---TTSS--HHHHHHHHTT-SEEEEE--S---S-HHHHHHHHHHHHHHHHHHHHTSS---EEEEEEE-PPPBTTTB-TTTSSHHHHHHHHHHHHHHHGGGGGGEEEEEEE-TTT--HHHHHHHIIIIIT-

pLDDT: mean 91.73, std 8.8, range [55.62, 98.5]

Sequence (130 aa):
LIAPGTIWDTTYKQRVALLVDEIVIQTYNTGFDSPTDYTQWIAYQVESYTAAIAALDVDVNLFVGIPTYDADPPRFNPAVENIASAAAGLRDGVSAAGDAARFLRGAALYAEWTTDDREWEAFRAEWAVR